Protein AF-A0A5A7NJH8-F1 (afdb_monomer_lite)

Sequence (172 aa):
MKLFYSPFHSFIHKTLVVTHETGLQDKISLVPTFPFRNRNGDDVSGQYSLAPINPLDKVPTLALADGQVIFGSQAICEYLDSQRISGPPLFPSIALNNGKTRMEAITRLALADMMFEQTVQMVMEGWYPEKEQHLKTFQWIWPKIERGLIIWRLRQKKAGITLTSDMWACCR

Foldseek 3Di:
DEWEAAPELVDDQVLVVLCVQLVNVVVYHYDHADCAAHRVRDGPHPVRAPCVQDVVRDPGKDADPVGHIDDDSVRSSQVSLVVGDDHDRPADDCPPPVNPSNVVSVVLVVLVVVLVVLVVQVVVLVSDDPVSRDVVSCVVNVVSNVVSVVVVVVVCVVVVHDDDPCVPVVSD

Structure (mmCIF, N/CA/C/O backbone):
data_AF-A0A5A7NJH8-F1
#
_entry.id   AF-A0A5A7NJH8-F1
#
loop_
_atom_site.group_PDB
_atom_site.id
_atom_site.type_symbol
_atom_site.label_atom_id
_atom_site.label_alt_id
_atom_site.label_comp_id
_atom_site.label_asym_id
_atom_site.label_entity_id
_atom_site.label_seq_id
_atom_site.pdbx_PDB_ins_code
_atom_site.Cartn_x
_atom_site.Cartn_y
_atom_site.Cartn_z
_atom_site.occupancy
_atom_site.B_iso_or_equiv
_atom_site.auth_seq_id
_atom_site.auth_comp_id
_atom_site.auth_asym_id
_atom_site.auth_atom_id
_atom_site.pdbx_PDB_model_num
ATOM 1 N N . MET A 1 1 ? -15.261 -9.225 -2.107 1.00 96.88 1 MET A N 1
ATOM 2 C CA . MET A 1 1 ? -14.494 -8.113 -2.728 1.00 96.88 1 MET A CA 1
ATOM 3 C C . MET A 1 1 ? -13.363 -8.704 -3.563 1.00 96.88 1 MET A C 1
ATOM 5 O O . MET A 1 1 ? -12.988 -9.839 -3.289 1.00 96.88 1 MET A O 1
ATOM 9 N N . LYS A 1 2 ? -12.821 -7.989 -4.558 1.00 98.12 2 LYS A N 1
ATOM 10 C CA . LYS A 1 2 ? -11.644 -8.432 -5.334 1.00 98.12 2 LYS A CA 1
ATOM 11 C C . LYS A 1 2 ? -10.471 -7.486 -5.104 1.00 98.12 2 LYS A C 1
ATOM 13 O O . LYS A 1 2 ? -10.610 -6.293 -5.357 1.00 98.12 2 LYS A O 1
ATOM 18 N N . LEU A 1 3 ? -9.336 -8.007 -4.643 1.00 98.00 3 LEU A N 1
ATOM 19 C CA . LEU A 1 3 ? -8.117 -7.229 -4.417 1.00 98.00 3 LEU A CA 1
ATOM 20 C C . LEU A 1 3 ? -7.066 -7.599 -5.464 1.00 98.00 3 LEU A C 1
ATOM 22 O O . LEU A 1 3 ? -6.508 -8.695 -5.440 1.00 98.00 3 LEU A O 1
ATOM 26 N N . PHE A 1 4 ? -6.788 -6.666 -6.367 1.00 97.31 4 PHE A N 1
ATOM 27 C CA . PHE A 1 4 ? -5.738 -6.777 -7.370 1.00 97.31 4 PHE A CA 1
ATOM 28 C C . PHE A 1 4 ? -4.397 -6.408 -6.733 1.00 97.31 4 PHE A C 1
ATOM 30 O O . PHE A 1 4 ? -4.261 -5.322 -6.161 1.00 97.31 4 PHE A O 1
ATOM 37 N N . TYR A 1 5 ? -3.415 -7.307 -6.803 1.00 95.25 5 TYR A N 1
ATOM 38 C CA . TYR A 1 5 ? -2.114 -7.149 -6.144 1.00 95.25 5 TYR A CA 1
ATOM 39 C C . TYR A 1 5 ? -0.993 -7.836 -6.928 1.00 95.25 5 TYR A C 1
ATOM 41 O O . TYR A 1 5 ? -1.240 -8.786 -7.669 1.00 95.25 5 TYR A O 1
ATOM 49 N N . SER A 1 6 ? 0.249 -7.388 -6.733 1.00 92.12 6 SER A N 1
ATOM 50 C CA . SER A 1 6 ? 1.419 -8.065 -7.298 1.00 92.12 6 SER A CA 1
ATOM 51 C C . SER A 1 6 ? 2.007 -9.073 -6.296 1.00 92.12 6 SER A C 1
ATOM 53 O O . SER A 1 6 ? 2.419 -8.679 -5.203 1.00 92.12 6 SER A O 1
ATOM 55 N N . PRO A 1 7 ? 2.066 -10.377 -6.627 1.00 90.38 7 PRO A N 1
ATOM 56 C CA . PRO A 1 7 ? 2.520 -11.422 -5.710 1.00 90.38 7 PRO A CA 1
ATOM 57 C C . PRO A 1 7 ? 4.047 -11.619 -5.769 1.00 90.38 7 PRO A C 1
ATOM 59 O O . PRO A 1 7 ? 4.526 -12.726 -6.055 1.00 90.38 7 PRO A O 1
ATOM 62 N N . PHE A 1 8 ? 4.811 -10.548 -5.536 1.00 83.81 8 PHE A N 1
ATOM 63 C CA . PHE A 1 8 ? 6.271 -10.612 -5.422 1.00 83.81 8 PHE A CA 1
ATOM 64 C C . PHE A 1 8 ? 6.684 -11.101 -4.032 1.00 83.81 8 PHE A C 1
ATOM 66 O O . PHE A 1 8 ? 6.145 -10.658 -3.030 1.00 83.81 8 PHE A O 1
ATOM 73 N N . HIS A 1 9 ? 7.675 -11.989 -3.955 1.00 76.62 9 HIS A N 1
ATOM 74 C CA . HIS A 1 9 ? 8.228 -12.452 -2.673 1.00 76.62 9 HIS A CA 1
ATOM 75 C C . HIS A 1 9 ? 9.155 -11.428 -1.991 1.00 76.62 9 HIS A C 1
ATOM 77 O O . HIS A 1 9 ? 9.502 -11.584 -0.827 1.00 76.62 9 HIS A O 1
ATOM 83 N N . SER A 1 10 ? 9.586 -10.393 -2.719 1.00 73.69 10 SER A N 1
ATOM 84 C CA . SER A 1 10 ? 10.585 -9.423 -2.258 1.00 73.69 10 SER A CA 1
ATOM 85 C C . SER A 1 10 ? 9.969 -8.260 -1.481 1.00 73.69 10 SER A C 1
ATOM 87 O O . SER A 1 10 ? 10.691 -7.519 -0.820 1.00 73.69 10 SER A O 1
ATOM 89 N N . PHE A 1 11 ? 8.648 -8.093 -1.548 1.00 78.81 11 PHE A N 1
ATOM 90 C CA . PHE A 1 11 ? 7.901 -7.150 -0.728 1.00 78.81 11 PHE A CA 1
ATOM 91 C C . PHE A 1 11 ? 6.441 -7.587 -0.617 1.00 78.81 11 PHE A C 1
ATOM 93 O O . PHE A 1 11 ? 5.902 -8.233 -1.511 1.00 78.81 11 PHE A O 1
ATOM 100 N N . ILE A 1 12 ? 5.787 -7.195 0.471 1.00 82.62 12 ILE A N 1
ATOM 101 C CA . ILE A 1 12 ? 4.374 -7.484 0.712 1.00 82.62 12 ILE A CA 1
ATOM 102 C C . ILE A 1 12 ? 3.538 -6.211 0.579 1.00 82.62 12 ILE A C 1
ATOM 104 O O . ILE A 1 12 ? 3.944 -5.128 1.002 1.00 82.62 12 ILE A O 1
ATOM 108 N N . HIS A 1 13 ? 2.335 -6.337 0.017 1.00 91.88 13 HIS A N 1
ATOM 109 C CA . HIS A 1 13 ? 1.351 -5.257 0.042 1.00 91.88 13 HIS A CA 1
ATOM 110 C C . HIS A 1 13 ? 0.754 -5.146 1.442 1.00 91.88 13 HIS A C 1
ATOM 112 O O . HIS A 1 13 ? 0.158 -6.102 1.937 1.00 91.88 13 HIS A O 1
ATOM 118 N N . LYS A 1 14 ? 0.827 -3.963 2.060 1.00 95.00 14 LYS A N 1
ATOM 119 C CA . LYS A 1 14 ? 0.200 -3.719 3.373 1.00 95.00 14 LYS A CA 1
ATOM 120 C C . LYS A 1 14 ? -1.301 -4.036 3.401 1.00 95.00 14 LYS A C 1
ATOM 122 O O . LYS A 1 14 ? -1.826 -4.384 4.449 1.00 95.00 14 LYS A O 1
ATOM 127 N N . THR A 1 15 ? -1.987 -3.965 2.258 1.00 96.81 15 THR A N 1
ATOM 128 C CA . THR A 1 15 ? -3.405 -4.330 2.133 1.00 96.81 15 THR A CA 1
ATOM 129 C C . THR A 1 15 ? -3.654 -5.813 2.407 1.00 96.81 15 THR A C 1
ATOM 131 O O . THR A 1 15 ? -4.710 -6.144 2.936 1.00 96.81 15 THR A O 1
ATOM 134 N N . LEU A 1 16 ? -2.692 -6.700 2.123 1.00 95.94 16 LEU A N 1
ATOM 135 C CA . LEU A 1 16 ? -2.779 -8.125 2.467 1.00 95.94 16 LEU A CA 1
ATOM 136 C C . LEU A 1 16 ? -2.676 -8.337 3.977 1.00 95.94 16 LEU A C 1
ATOM 138 O O . LEU A 1 16 ? -3.465 -9.085 4.544 1.00 95.94 16 LEU A O 1
ATOM 142 N N . VAL A 1 17 ? -1.754 -7.625 4.631 1.00 95.62 17 VAL A N 1
ATOM 143 C CA . VAL A 1 17 ? -1.623 -7.651 6.095 1.00 95.62 17 VAL A CA 1
ATOM 144 C C . VAL A 1 17 ? -2.913 -7.147 6.736 1.00 95.62 17 VAL A C 1
ATOM 146 O O . VAL A 1 17 ? -3.500 -7.838 7.556 1.00 95.62 17 VAL A O 1
ATOM 1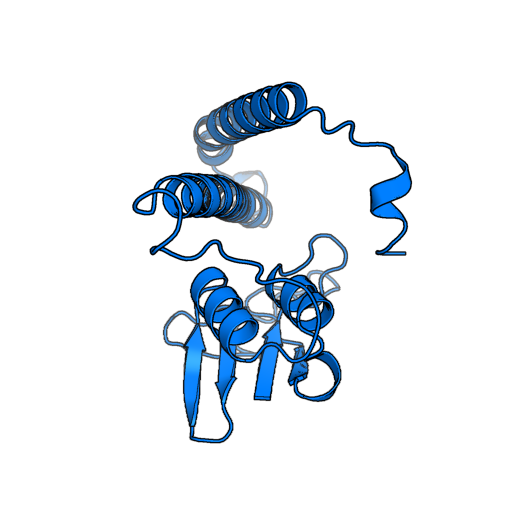49 N N . VAL A 1 18 ? -3.419 -5.990 6.299 1.00 97.19 18 VAL A N 1
ATOM 150 C CA . VAL A 1 18 ? -4.684 -5.439 6.810 1.00 97.19 18 VAL A CA 1
ATOM 151 C C . VAL A 1 18 ? -5.857 -6.387 6.566 1.00 97.19 18 VAL A C 1
ATOM 153 O O . VAL A 1 18 ? -6.691 -6.551 7.449 1.00 97.19 18 VAL A O 1
ATOM 156 N N . THR A 1 19 ? -5.918 -7.049 5.409 1.00 97.06 19 THR A N 1
ATOM 157 C CA . THR A 1 19 ? -6.948 -8.060 5.117 1.00 97.06 19 THR A CA 1
ATOM 158 C C . THR A 1 19 ? -6.954 -9.176 6.164 1.00 97.06 19 THR A C 1
ATOM 160 O O . THR A 1 19 ? -8.022 -9.554 6.639 1.00 97.06 19 THR A O 1
ATOM 163 N N . HIS A 1 20 ? -5.775 -9.671 6.543 1.00 96.25 20 HIS A N 1
ATOM 164 C CA . HIS A 1 20 ? -5.632 -10.712 7.557 1.00 96.25 20 HIS A CA 1
ATOM 165 C C . HIS A 1 20 ? -5.978 -10.198 8.963 1.00 96.25 20 HIS A C 1
ATOM 167 O O . HIS A 1 20 ? -6.825 -10.771 9.641 1.00 96.25 20 HIS A O 1
ATOM 173 N N . GLU A 1 21 ? -5.394 -9.071 9.379 1.00 96.88 21 GLU A N 1
ATOM 174 C CA . GLU A 1 21 ? -5.613 -8.491 10.715 1.00 96.88 21 GLU A CA 1
ATOM 175 C C . GLU A 1 21 ? -7.079 -8.113 10.971 1.00 96.88 21 GLU A C 1
ATOM 177 O O . GLU A 1 21 ? -7.542 -8.132 12.110 1.00 96.88 21 GLU A O 1
ATOM 182 N N . THR A 1 22 ? -7.828 -7.792 9.912 1.00 97.31 22 THR A N 1
ATOM 183 C CA . THR A 1 22 ? -9.251 -7.434 10.001 1.00 97.31 22 THR A CA 1
ATOM 184 C C . THR A 1 22 ? -10.207 -8.630 9.923 1.00 97.31 22 THR A C 1
ATOM 186 O O . THR A 1 22 ? -11.422 -8.447 10.063 1.00 97.31 22 THR A O 1
ATOM 189 N N . GLY A 1 23 ? -9.688 -9.846 9.710 1.00 97.00 23 GLY A N 1
ATOM 190 C CA . GLY A 1 23 ? -10.483 -11.068 9.552 1.00 97.00 23 GLY A CA 1
ATOM 191 C C . GLY A 1 23 ? -11.242 -11.148 8.226 1.00 97.00 23 GLY A C 1
ATOM 192 O O . GLY A 1 23 ? -12.283 -11.801 8.143 1.00 97.00 23 GLY A O 1
ATOM 193 N N . LEU A 1 24 ? -10.784 -10.430 7.196 1.00 97.25 24 LEU A N 1
ATOM 194 C CA . LEU A 1 24 ? -11.460 -10.320 5.902 1.00 97.25 24 LEU A CA 1
ATOM 195 C C . LEU A 1 24 ? -10.901 -11.266 4.833 1.00 97.25 24 LEU A C 1
ATOM 197 O O . LEU A 1 24 ? -11.406 -11.247 3.711 1.00 97.25 24 LEU A O 1
ATOM 201 N N . GLN A 1 25 ? -9.908 -12.104 5.149 1.00 95.94 25 GLN A N 1
ATOM 202 C CA . GLN A 1 25 ? -9.235 -12.976 4.177 1.00 95.94 25 GLN A CA 1
ATOM 203 C C . GLN A 1 25 ? -10.203 -13.848 3.364 1.00 95.94 25 GLN A C 1
ATOM 205 O O . GLN A 1 25 ? -10.081 -13.911 2.145 1.00 95.94 25 GLN A O 1
ATOM 210 N N . ASP A 1 26 ? -11.238 -14.405 3.997 1.00 96.19 26 ASP A N 1
ATOM 211 C CA . ASP A 1 26 ? -12.212 -15.279 3.325 1.00 96.19 26 ASP A CA 1
ATOM 212 C C . ASP A 1 26 ? -13.269 -14.499 2.522 1.00 96.19 26 ASP A C 1
ATOM 214 O O . ASP A 1 26 ? -14.033 -15.068 1.742 1.00 96.19 26 ASP A O 1
ATOM 218 N N . LYS A 1 27 ? -13.323 -13.170 2.685 1.00 96.06 27 LYS A N 1
ATOM 219 C CA . LYS A 1 27 ? -14.241 -12.267 1.967 1.00 96.06 27 LYS A CA 1
ATOM 220 C C . LYS A 1 27 ? -13.580 -11.544 0.792 1.00 96.06 27 LYS A C 1
ATOM 222 O O . LYS A 1 27 ? -14.253 -10.792 0.066 1.00 96.06 27 LYS A O 1
ATOM 227 N N . ILE A 1 28 ? -12.276 -11.739 0.597 1.00 96.88 28 ILE A N 1
ATOM 228 C CA . ILE A 1 28 ? -11.492 -11.086 -0.447 1.00 96.88 28 ILE A CA 1
ATOM 229 C C . ILE A 1 28 ? -10.905 -12.134 -1.387 1.00 96.88 28 ILE A C 1
ATOM 231 O O . ILE A 1 28 ? -10.047 -12.925 -1.019 1.00 96.88 28 ILE A O 1
ATOM 235 N N . SER A 1 29 ? -11.318 -12.086 -2.651 1.00 97.81 29 SER A N 1
ATOM 236 C CA . SER A 1 29 ? -10.646 -12.823 -3.715 1.00 97.81 29 SER A CA 1
ATOM 237 C C . SER A 1 29 ? -9.399 -12.054 -4.143 1.00 97.81 29 SER A C 1
ATOM 239 O O . SER A 1 29 ? -9.496 -10.933 -4.651 1.00 97.81 29 SER A O 1
ATOM 241 N N . LEU A 1 30 ? -8.228 -12.649 -3.933 1.00 96.94 30 LEU A N 1
ATOM 242 C CA . LEU A 1 30 ? -6.955 -12.092 -4.377 1.00 96.94 30 LEU A CA 1
ATOM 243 C C . LEU A 1 30 ? -6.769 -12.334 -5.880 1.00 96.94 30 LEU A C 1
ATOM 245 O O . LEU A 1 30 ? -6.881 -13.466 -6.346 1.00 96.94 30 LEU A O 1
ATOM 249 N N . VAL A 1 31 ? -6.480 -11.274 -6.635 1.00 96.62 31 VAL A N 1
ATOM 250 C CA . VAL A 1 31 ? -6.281 -11.324 -8.090 1.00 96.62 31 VAL A CA 1
ATOM 251 C C . VAL A 1 31 ? -4.835 -10.933 -8.418 1.00 96.62 31 VAL A C 1
ATOM 253 O O . VAL A 1 31 ? -4.497 -9.745 -8.382 1.00 96.62 31 VAL A O 1
ATOM 256 N N . PRO A 1 32 ? -3.954 -11.906 -8.722 1.00 94.38 32 PRO A N 1
ATOM 257 C CA . PRO A 1 32 ? -2.590 -11.633 -9.164 1.00 94.38 32 PRO A CA 1
ATOM 258 C C . PRO A 1 32 ? -2.567 -10.713 -10.387 1.00 94.38 32 PRO A C 1
ATOM 260 O O . PRO A 1 32 ? -3.220 -10.989 -11.388 1.00 94.38 32 PRO A O 1
ATOM 263 N N . THR A 1 33 ? -1.835 -9.607 -10.296 1.00 94.69 33 THR A N 1
ATOM 264 C CA . THR A 1 33 ? -1.774 -8.560 -11.324 1.00 94.69 33 THR A CA 1
ATOM 265 C C . THR A 1 33 ? -0.349 -8.014 -11.404 1.00 94.69 33 THR A C 1
ATOM 267 O O . THR A 1 33 ? 0.230 -7.630 -10.385 1.00 94.69 33 THR A O 1
ATOM 270 N N . PHE A 1 34 ? 0.216 -7.967 -12.611 1.00 91.50 34 PHE A N 1
ATOM 271 C CA . PHE A 1 34 ? 1.593 -7.535 -12.868 1.00 91.50 34 PHE A CA 1
ATOM 272 C C . PHE A 1 34 ? 1.603 -6.320 -13.807 1.00 91.50 34 PHE A C 1
ATOM 274 O O . PHE A 1 34 ? 1.511 -6.504 -15.017 1.00 91.50 34 PHE A O 1
ATOM 281 N N . PRO A 1 35 ? 1.720 -5.082 -13.287 1.00 83.69 35 PRO A N 1
ATOM 282 C CA . PRO A 1 35 ? 1.655 -3.891 -14.140 1.00 83.69 35 PRO A CA 1
ATOM 283 C C . PRO A 1 35 ? 2.838 -3.732 -15.107 1.00 83.69 35 PRO A C 1
ATOM 285 O O . PRO A 1 35 ? 2.681 -3.121 -16.156 1.00 83.69 35 PRO A O 1
ATOM 288 N N . PHE A 1 36 ? 4.016 -4.260 -14.748 1.00 84.31 36 PHE A N 1
ATOM 289 C CA . PHE A 1 36 ? 5.256 -4.068 -15.513 1.00 84.31 36 PHE A CA 1
ATOM 290 C C . PHE A 1 36 ? 5.960 -5.392 -15.800 1.00 84.31 36 PHE A C 1
ATOM 292 O O . PHE A 1 36 ? 6.001 -5.844 -16.935 1.00 84.31 36 PHE A O 1
ATOM 299 N N . ARG A 1 37 ? 6.501 -6.041 -14.761 1.00 87.00 37 ARG A N 1
ATOM 300 C CA . ARG A 1 37 ? 7.239 -7.303 -14.882 1.00 87.00 37 ARG A CA 1
ATOM 301 C C . ARG A 1 37 ? 6.548 -8.432 -14.131 1.00 87.00 37 ARG A C 1
ATOM 303 O O . ARG A 1 37 ? 5.929 -8.193 -13.093 1.00 87.00 37 ARG A O 1
ATOM 310 N N . ASN A 1 38 ? 6.654 -9.654 -14.644 1.00 88.06 38 ASN A N 1
ATOM 311 C CA . ASN A 1 38 ? 6.159 -10.852 -13.966 1.00 88.06 38 ASN A CA 1
ATOM 312 C C . ASN A 1 38 ? 7.177 -11.362 -12.917 1.00 88.06 38 ASN A C 1
ATOM 314 O O . ASN A 1 38 ? 8.200 -10.730 -12.649 1.00 88.06 38 ASN A O 1
ATOM 318 N N . ARG A 1 39 ? 6.913 -12.530 -12.315 1.00 83.31 39 ARG A N 1
ATOM 319 C CA . ARG A 1 39 ? 7.807 -13.158 -11.318 1.00 83.31 39 ARG A CA 1
ATOM 320 C C . ARG A 1 39 ? 9.179 -13.571 -11.860 1.00 83.31 39 ARG A C 1
ATOM 322 O O . ARG A 1 39 ? 10.123 -13.617 -11.080 1.00 83.31 39 ARG A O 1
ATOM 329 N N . ASN A 1 40 ? 9.280 -13.857 -13.154 1.00 86.31 40 ASN A N 1
ATOM 330 C CA . ASN A 1 40 ? 10.528 -14.237 -13.817 1.00 86.31 40 ASN A CA 1
ATOM 331 C C . ASN A 1 40 ? 11.343 -13.010 -14.252 1.00 86.31 40 ASN A C 1
ATOM 333 O O . ASN A 1 40 ? 12.467 -13.150 -14.720 1.00 86.31 40 ASN A O 1
ATOM 337 N N . GLY A 1 41 ? 10.785 -11.807 -14.089 1.00 83.88 41 GLY A N 1
ATOM 338 C CA . GLY A 1 41 ? 11.394 -10.567 -14.544 1.00 83.88 41 GLY A CA 1
ATOM 339 C C . GLY A 1 41 ? 11.078 -10.222 -15.997 1.00 83.88 41 GLY A C 1
ATOM 340 O O . GLY A 1 41 ? 11.585 -9.207 -16.463 1.00 83.88 41 GLY A O 1
ATOM 341 N N . ASP A 1 42 ? 10.236 -10.983 -16.700 1.00 89.19 42 ASP A N 1
ATOM 342 C CA . ASP A 1 42 ? 9.842 -10.654 -18.075 1.00 89.19 42 ASP A CA 1
ATOM 343 C C . ASP A 1 42 ? 8.953 -9.409 -18.090 1.00 89.19 42 ASP A C 1
ATOM 345 O O . ASP A 1 42 ? 8.111 -9.241 -17.201 1.00 89.19 42 ASP A O 1
ATOM 349 N N . ASP A 1 43 ? 9.112 -8.561 -19.106 1.00 88.94 43 ASP A N 1
ATOM 350 C CA . ASP A 1 43 ? 8.186 -7.458 -19.366 1.00 88.94 43 ASP A CA 1
ATOM 351 C C . ASP A 1 43 ? 6.834 -8.017 -19.836 1.00 88.94 43 ASP A C 1
ATOM 353 O O . ASP A 1 43 ? 6.741 -8.737 -20.830 1.00 88.94 43 ASP A O 1
ATOM 357 N N . VAL A 1 44 ? 5.786 -7.704 -19.080 1.00 91.19 44 VAL A N 1
ATOM 358 C CA . VAL A 1 44 ? 4.396 -8.106 -19.325 1.00 91.19 44 VAL A CA 1
ATOM 359 C C . VAL A 1 44 ? 3.465 -6.893 -19.348 1.00 91.19 44 VAL A C 1
ATOM 361 O O . VAL A 1 44 ? 2.260 -7.020 -19.110 1.00 91.19 44 VAL A O 1
ATOM 364 N N . SER A 1 45 ? 4.017 -5.707 -19.619 1.00 86.25 45 SER A N 1
ATOM 365 C CA . SER A 1 45 ? 3.274 -4.450 -19.666 1.00 86.25 45 SER A CA 1
ATOM 366 C C . SER A 1 45 ? 2.044 -4.571 -20.576 1.00 86.25 45 SER A C 1
ATOM 368 O O . SER A 1 45 ? 2.117 -5.073 -21.697 1.00 86.25 45 SER A O 1
ATOM 370 N N . GLY A 1 46 ? 0.884 -4.147 -20.069 1.00 86.38 46 GLY A N 1
ATOM 371 C CA . GLY A 1 46 ? -0.398 -4.212 -20.780 1.00 86.38 46 GLY A CA 1
ATOM 372 C C . GLY A 1 46 ? -1.156 -5.545 -20.688 1.00 86.38 46 GLY A C 1
ATOM 373 O O . GLY A 1 46 ? -2.352 -5.562 -20.963 1.00 86.38 46 GLY A O 1
ATOM 374 N N . GLN A 1 47 ? -0.537 -6.645 -20.237 1.00 91.31 47 GLN A N 1
ATOM 375 C CA . GLN A 1 47 ? -1.225 -7.946 -20.108 1.00 91.31 47 GLN A CA 1
ATOM 376 C C . GLN A 1 47 ? -2.206 -8.000 -18.925 1.00 91.31 47 GLN A C 1
ATOM 378 O O . GLN A 1 47 ? -3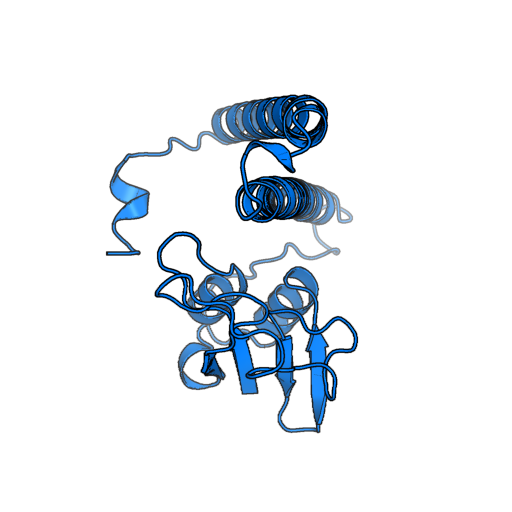.146 -8.791 -18.929 1.00 91.31 47 GLN A O 1
ATOM 383 N N . TYR A 1 48 ? -1.989 -7.156 -17.914 1.00 91.75 48 TYR A N 1
ATOM 384 C CA . TYR A 1 48 ? -2.764 -7.117 -16.670 1.00 91.75 48 TYR A CA 1
ATOM 385 C C . TYR A 1 48 ? -3.350 -5.725 -16.404 1.00 91.75 48 TYR A C 1
ATOM 387 O O . TYR A 1 48 ? -3.383 -5.284 -15.255 1.00 91.75 48 TYR A O 1
ATOM 395 N N . SER A 1 49 ? -3.762 -5.009 -17.456 1.00 92.44 49 SER A N 1
ATOM 396 C CA . SER A 1 49 ? -4.178 -3.615 -17.297 1.00 92.44 49 SER A CA 1
ATOM 397 C C . SER A 1 49 ? -5.409 -3.473 -16.397 1.00 92.44 49 SER A C 1
ATOM 399 O O . SER A 1 49 ? -6.458 -4.084 -16.609 1.00 92.44 49 SER A O 1
ATOM 401 N N . LEU A 1 50 ? -5.265 -2.614 -15.397 1.00 94.50 50 LEU A N 1
ATOM 402 C CA . LEU A 1 50 ? -6.303 -2.123 -14.507 1.00 94.50 50 LEU A CA 1
ATOM 403 C C . LEU A 1 50 ? -6.874 -0.783 -14.973 1.00 94.50 50 LEU A C 1
ATOM 405 O O . LEU A 1 50 ? -7.806 -0.303 -14.333 1.00 94.50 50 LEU A O 1
ATOM 409 N N . ALA A 1 51 ? -6.378 -0.194 -16.069 1.00 94.69 51 ALA A N 1
ATOM 410 C CA . ALA A 1 51 ? -6.838 1.098 -16.588 1.00 94.69 51 ALA A CA 1
ATOM 411 C C . ALA A 1 51 ? -8.377 1.252 -16.673 1.00 94.69 51 ALA A C 1
ATOM 413 O O . ALA A 1 51 ? -8.866 2.336 -16.349 1.00 94.69 51 ALA A O 1
ATOM 414 N N . PRO A 1 52 ? -9.172 0.207 -17.009 1.00 94.88 52 PRO A N 1
ATOM 415 C CA . PRO A 1 52 ? -10.636 0.307 -17.012 1.00 94.88 52 PRO A CA 1
ATOM 416 C C . PRO A 1 52 ? -11.284 0.585 -15.645 1.00 94.88 52 PRO A C 1
ATOM 418 O O . PRO A 1 52 ? -12.416 1.056 -15.603 1.00 94.88 52 PRO A O 1
ATOM 421 N N . ILE A 1 53 ? -10.607 0.268 -14.534 1.00 95.31 53 ILE A N 1
ATOM 422 C CA . ILE A 1 53 ? -11.138 0.416 -13.165 1.00 95.31 53 ILE A CA 1
ATOM 423 C C . ILE A 1 53 ? -10.285 1.324 -12.269 1.00 95.31 53 ILE A C 1
ATOM 425 O O . ILE A 1 53 ? -10.782 1.889 -11.299 1.00 95.31 53 ILE A O 1
ATOM 429 N N . ASN A 1 54 ? -9.003 1.479 -12.584 1.00 95.44 54 ASN A N 1
ATOM 430 C CA . ASN A 1 54 ? -8.059 2.354 -11.913 1.00 95.44 54 ASN A CA 1
ATOM 431 C C . ASN A 1 54 ? -7.260 3.106 -12.990 1.00 95.44 54 ASN A C 1
ATOM 433 O O . ASN A 1 54 ? -6.399 2.494 -13.626 1.00 95.44 54 ASN A O 1
ATOM 437 N N . PRO A 1 55 ? -7.468 4.423 -13.160 1.00 94.62 55 PRO A N 1
ATOM 438 C CA . PRO A 1 55 ? -6.837 5.196 -14.231 1.00 94.62 55 PRO A CA 1
ATOM 439 C C . PRO A 1 55 ? -5.307 5.270 -14.123 1.00 94.62 55 PRO A C 1
ATOM 441 O O . PRO A 1 55 ? -4.650 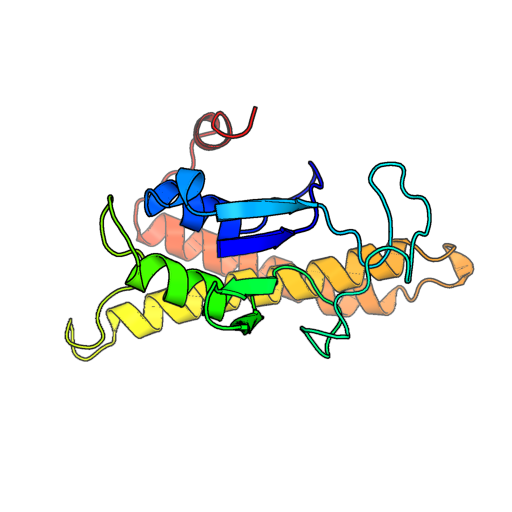5.650 -15.086 1.00 94.62 55 PRO A O 1
ATOM 444 N N . LEU A 1 56 ? -4.728 4.923 -12.969 1.00 92.88 56 LEU A N 1
ATOM 445 C CA . LEU A 1 56 ? -3.278 4.885 -12.782 1.00 92.88 56 LEU A CA 1
ATOM 446 C C . LEU A 1 56 ? -2.646 3.556 -13.213 1.00 92.88 56 LEU A C 1
ATOM 448 O O . LEU A 1 56 ? -1.424 3.474 -13.237 1.00 92.88 56 LEU A O 1
ATOM 452 N N . ASP A 1 57 ? -3.449 2.533 -13.519 1.00 9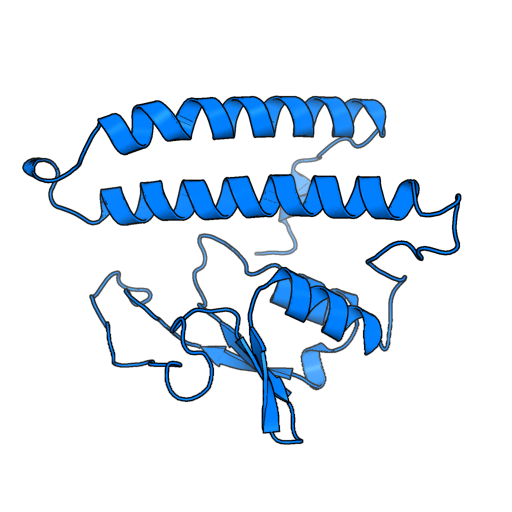3.38 57 ASP A N 1
ATOM 453 C CA . ASP A 1 57 ? -2.993 1.181 -13.864 1.00 93.38 57 ASP A CA 1
ATOM 454 C C . ASP A 1 57 ? -2.016 0.591 -12.821 1.00 93.38 57 ASP A C 1
ATOM 456 O O . ASP A 1 57 ? -0.919 0.108 -13.114 1.00 93.38 57 ASP A O 1
ATOM 460 N N . LYS A 1 58 ? -2.385 0.713 -11.536 1.00 91.94 58 LYS A N 1
ATOM 461 C CA . LYS A 1 58 ? -1.532 0.334 -10.399 1.00 91.94 58 LYS A CA 1
ATOM 462 C C . LYS A 1 58 ? -2.226 -0.630 -9.451 1.00 91.94 58 LYS A C 1
ATOM 464 O O . LYS A 1 58 ? -3.421 -0.546 -9.171 1.00 91.94 58 LYS A O 1
ATOM 469 N N . VAL A 1 59 ? -1.417 -1.500 -8.867 1.00 94.38 59 VAL A N 1
ATOM 470 C CA . VAL A 1 59 ? -1.771 -2.247 -7.660 1.00 94.38 59 VAL A CA 1
ATOM 471 C C . VAL A 1 59 ? -1.272 -1.504 -6.411 1.00 94.38 59 VAL A C 1
ATOM 473 O O . VAL A 1 59 ? -0.247 -0.825 -6.490 1.00 94.38 59 VAL A O 1
ATOM 476 N N . PRO A 1 60 ? -1.935 -1.651 -5.250 1.00 96.38 60 PRO A N 1
ATOM 477 C CA . PRO A 1 60 ? -3.178 -2.393 -5.051 1.00 96.38 60 PRO A CA 1
ATOM 478 C C . PRO A 1 60 ? -4.418 -1.625 -5.541 1.00 96.38 60 PRO A C 1
ATOM 480 O O . PRO A 1 60 ? -4.484 -0.401 -5.436 1.00 96.38 60 PRO A O 1
ATOM 483 N N . THR A 1 61 ? -5.414 -2.369 -6.027 1.00 97.94 61 THR A N 1
ATOM 484 C CA . THR A 1 61 ? -6.756 -1.868 -6.384 1.00 97.94 61 THR A CA 1
ATOM 485 C C . THR A 1 61 ? -7.804 -2.808 -5.793 1.00 97.94 61 THR A C 1
ATOM 487 O O . THR A 1 61 ? -7.682 -4.023 -5.930 1.00 97.94 61 THR A O 1
ATOM 490 N N . LEU A 1 62 ? -8.825 -2.273 -5.127 1.00 98.44 62 LEU A N 1
ATOM 491 C CA . LEU A 1 62 ? -9.924 -3.034 -4.537 1.00 98.44 62 LEU A CA 1
ATOM 492 C C . LEU A 1 62 ? -11.217 -2.746 -5.305 1.00 98.44 62 LEU A C 1
ATOM 494 O O . LEU A 1 62 ? -11.684 -1.611 -5.317 1.00 98.44 62 LEU A O 1
ATOM 498 N N . ALA A 1 63 ? -11.812 -3.772 -5.909 1.00 98.19 63 ALA A N 1
ATOM 499 C CA . ALA A 1 63 ? -13.144 -3.696 -6.501 1.00 98.19 63 ALA A CA 1
ATOM 500 C C . ALA A 1 63 ? -14.186 -4.299 -5.548 1.00 98.19 63 ALA A C 1
ATOM 502 O O . ALA A 1 63 ? -14.051 -5.439 -5.073 1.00 98.19 63 ALA A O 1
ATOM 503 N N . LEU A 1 64 ? -15.225 -3.522 -5.258 1.00 97.75 64 LEU A N 1
ATOM 504 C CA . LEU A 1 64 ? -16.345 -3.909 -4.411 1.00 97.75 64 LEU A CA 1
ATOM 505 C C . LEU A 1 64 ? -17.449 -4.590 -5.230 1.00 97.75 64 LEU A C 1
ATOM 507 O O . LEU A 1 64 ? -17.429 -4.597 -6.460 1.00 97.75 64 LEU A O 1
ATOM 511 N N . ALA A 1 65 ? -18.388 -5.238 -4.538 1.00 94.62 65 ALA A N 1
ATOM 512 C CA . ALA A 1 65 ? -19.469 -5.982 -5.188 1.00 94.62 65 ALA A CA 1
ATOM 513 C C . ALA A 1 65 ? -20.521 -5.066 -5.839 1.00 94.62 65 ALA A C 1
ATOM 515 O O . ALA A 1 65 ? -21.191 -5.484 -6.775 1.00 94.62 65 ALA A O 1
ATOM 516 N N . ASP A 1 66 ? -20.642 -3.830 -5.358 1.00 95.50 66 ASP A N 1
ATOM 517 C CA . ASP A 1 66 ? -21.553 -2.794 -5.859 1.00 95.50 66 ASP A CA 1
ATOM 518 C C . ASP A 1 66 ? -20.984 -2.004 -7.053 1.00 95.50 66 ASP A C 1
ATOM 520 O O . ASP A 1 66 ? -21.630 -1.089 -7.556 1.00 95.50 66 ASP A O 1
ATOM 524 N N . GLY A 1 67 ? -19.781 -2.355 -7.520 1.00 94.75 67 GLY A N 1
ATOM 525 C CA . GLY A 1 67 ? -19.101 -1.683 -8.625 1.00 94.75 67 GLY A CA 1
ATOM 526 C C . GLY A 1 67 ? -18.203 -0.518 -8.206 1.00 94.75 67 GLY A C 1
ATOM 527 O O . GLY A 1 67 ? -17.478 -0.001 -9.055 1.00 94.75 67 GLY A O 1
ATOM 528 N N . GLN A 1 68 ? -18.175 -0.122 -6.927 1.00 97.38 68 GLN A N 1
ATOM 529 C CA . GLN A 1 68 ? -17.209 0.870 -6.459 1.00 97.38 68 GLN A CA 1
ATOM 530 C C . GLN A 1 68 ? -15.782 0.308 -6.533 1.00 97.38 68 GLN A C 1
ATOM 532 O O . GLN A 1 68 ? -15.516 -0.850 -6.196 1.00 97.38 68 GLN A O 1
ATOM 537 N N . VAL A 1 69 ? -14.839 1.158 -6.941 1.00 98.19 69 VAL A N 1
ATOM 538 C CA . VAL A 1 69 ? -13.413 0.831 -6.983 1.00 98.19 69 VAL A CA 1
ATOM 539 C C . VAL A 1 69 ? -12.649 1.787 -6.078 1.00 98.19 69 VAL A C 1
ATOM 541 O O . VAL A 1 69 ? -12.834 3.001 -6.135 1.00 98.19 69 VAL A O 1
ATOM 544 N N . ILE A 1 70 ? -11.787 1.226 -5.235 1.00 98.31 70 ILE A N 1
ATOM 545 C CA . ILE A 1 70 ? -10.929 1.957 -4.306 1.00 98.31 70 ILE A CA 1
ATOM 546 C C . ILE A 1 70 ? -9.482 1.638 -4.675 1.00 98.31 70 ILE A C 1
ATOM 548 O O . ILE A 1 70 ? -9.062 0.482 -4.649 1.00 98.31 70 ILE A O 1
ATOM 552 N N . PHE A 1 71 ? -8.706 2.660 -5.016 1.00 95.62 71 PHE A N 1
ATOM 553 C CA . PHE A 1 71 ? -7.277 2.550 -5.306 1.00 95.62 71 PHE A CA 1
ATOM 554 C C . PHE A 1 71 ? -6.477 3.504 -4.417 1.00 95.62 71 PHE A C 1
ATOM 556 O O . PHE A 1 71 ? -7.011 4.447 -3.835 1.00 95.62 71 PHE A O 1
ATOM 563 N N . GLY A 1 72 ? -5.181 3.223 -4.283 1.00 92.44 72 GLY A N 1
ATOM 564 C CA . GLY A 1 72 ? -4.342 3.824 -3.252 1.00 92.44 72 GLY A CA 1
ATOM 565 C C . GLY A 1 72 ? -4.341 2.957 -1.997 1.00 92.44 72 GLY A C 1
ATOM 566 O O . GLY A 1 72 ? -5.368 2.695 -1.370 1.00 92.44 72 GLY A O 1
ATOM 567 N N . SER A 1 73 ? -3.156 2.486 -1.624 1.00 94.75 73 SER A N 1
ATOM 568 C CA . SER A 1 73 ? -3.000 1.459 -0.596 1.00 94.75 73 SER A CA 1
ATOM 569 C C . SER A 1 73 ? -3.501 1.908 0.783 1.00 94.75 73 SER A C 1
ATOM 571 O O . SER A 1 73 ? -4.057 1.092 1.509 1.00 94.75 73 SER A O 1
ATOM 573 N N . GLN A 1 74 ? -3.366 3.191 1.146 1.00 95.50 74 GLN A N 1
ATOM 574 C CA . GLN A 1 74 ? -3.917 3.721 2.400 1.00 95.50 74 GLN A CA 1
ATOM 575 C C . GLN A 1 74 ? -5.452 3.737 2.402 1.00 95.50 74 GLN A C 1
ATOM 577 O O . GLN A 1 74 ? -6.045 3.270 3.370 1.00 95.50 74 GLN A O 1
ATOM 582 N N . ALA A 1 75 ? -6.087 4.221 1.330 1.00 96.69 75 ALA A N 1
ATOM 583 C CA . ALA A 1 75 ? -7.546 4.276 1.230 1.00 96.69 75 ALA A CA 1
ATOM 584 C C . ALA A 1 75 ? -8.165 2.874 1.321 1.00 96.69 75 ALA A C 1
ATOM 586 O O . ALA A 1 75 ? -9.141 2.668 2.038 1.00 96.69 75 ALA A O 1
ATOM 587 N N . ILE A 1 76 ? -7.537 1.891 0.665 1.00 98.00 76 ILE A N 1
ATOM 588 C CA . ILE A 1 76 ? -7.921 0.482 0.783 1.00 98.00 76 ILE A CA 1
ATOM 589 C C . ILE A 1 76 ? -7.777 0.004 2.233 1.00 98.00 76 ILE A C 1
ATOM 591 O O . ILE A 1 76 ? -8.705 -0.599 2.759 1.00 98.00 76 ILE A O 1
ATOM 595 N N . CYS A 1 77 ? -6.650 0.274 2.900 1.00 97.69 77 CYS A N 1
ATOM 596 C CA . CYS A 1 77 ? -6.455 -0.142 4.291 1.00 97.69 77 CYS A CA 1
ATOM 597 C C . CYS A 1 77 ? -7.498 0.462 5.245 1.00 97.69 77 CYS A C 1
ATOM 599 O O . CYS A 1 77 ? -8.016 -0.255 6.096 1.00 97.69 77 CYS A O 1
ATOM 601 N N . GLU A 1 78 ? -7.818 1.752 5.111 1.00 96.62 78 GLU A N 1
ATOM 602 C CA . GLU A 1 78 ? -8.845 2.406 5.937 1.00 96.62 78 GLU A CA 1
ATOM 603 C C . GLU A 1 78 ? -10.242 1.841 5.656 1.00 96.62 78 GLU A C 1
ATOM 605 O O . GLU A 1 78 ? -11.004 1.587 6.589 1.00 96.62 78 GLU A O 1
ATOM 610 N N . TYR A 1 79 ? -10.563 1.567 4.387 1.00 97.56 79 TYR A N 1
ATOM 611 C CA . TYR A 1 79 ? -11.812 0.905 4.027 1.00 97.56 79 TYR A CA 1
ATOM 612 C C . TYR A 1 79 ? -11.906 -0.493 4.653 1.00 97.56 79 TYR A C 1
ATOM 614 O O . TYR A 1 79 ? -12.911 -0.813 5.283 1.00 97.56 79 TYR A O 1
ATOM 622 N N . LEU A 1 80 ? -10.858 -1.312 4.549 1.00 97.62 80 LEU A N 1
ATOM 623 C CA . LEU A 1 80 ? -10.845 -2.655 5.133 1.00 97.62 80 LEU A CA 1
ATOM 624 C C . LEU A 1 80 ? -10.966 -2.623 6.665 1.00 97.62 80 LEU A C 1
ATOM 626 O O . LEU A 1 80 ? -11.736 -3.403 7.218 1.00 97.62 80 LEU A O 1
ATOM 630 N N . ASP A 1 81 ? -10.297 -1.688 7.349 1.00 97.25 81 ASP A N 1
ATOM 631 C CA . ASP A 1 81 ? -10.460 -1.507 8.802 1.00 97.25 81 ASP A CA 1
ATOM 632 C C . ASP A 1 81 ? -11.885 -1.057 9.182 1.00 97.25 81 ASP A C 1
ATOM 634 O O . ASP A 1 81 ? -12.393 -1.424 10.241 1.00 97.25 81 ASP A O 1
ATOM 638 N N . SER A 1 82 ? -12.581 -0.322 8.306 1.00 95.94 82 SER A N 1
ATOM 639 C CA . SER A 1 82 ? -13.995 0.032 8.515 1.00 95.94 82 SER A CA 1
ATOM 640 C C . SER A 1 82 ? -14.945 -1.168 8.390 1.00 95.94 82 SER A C 1
ATOM 642 O O . SER A 1 82 ? -16.007 -1.173 9.006 1.00 95.94 82 SER A O 1
ATOM 644 N N . GLN A 1 83 ? -14.554 -2.190 7.618 1.00 96.69 83 GLN A N 1
ATOM 645 C CA . GLN A 1 83 ? -15.311 -3.430 7.396 1.00 96.69 83 GLN A CA 1
ATOM 646 C C . GLN A 1 83 ? -14.863 -4.579 8.319 1.00 96.69 83 GLN A C 1
ATOM 648 O O . GLN A 1 83 ? -15.254 -5.730 8.116 1.00 96.69 83 GLN A O 1
ATOM 653 N N . ARG A 1 84 ? -14.011 -4.281 9.304 1.00 96.44 84 ARG A N 1
ATOM 654 C CA . ARG A 1 84 ? -13.355 -5.250 10.183 1.00 96.44 84 ARG A CA 1
ATOM 655 C C . ARG A 1 84 ? -14.344 -6.179 10.895 1.00 96.44 84 ARG A C 1
ATOM 657 O O . ARG A 1 84 ? -15.337 -5.730 11.462 1.00 96.44 84 ARG A O 1
ATOM 664 N N . ILE A 1 85 ? -14.015 -7.471 10.921 1.00 97.25 85 ILE A N 1
ATOM 665 C CA . ILE A 1 85 ? -14.784 -8.527 11.604 1.00 97.25 85 ILE A CA 1
ATOM 666 C C . ILE A 1 85 ? -14.108 -8.932 12.916 1.00 97.25 85 ILE A C 1
ATOM 668 O O . ILE A 1 85 ? -14.785 -9.238 13.895 1.00 97.25 85 ILE A O 1
ATOM 672 N N . SER A 1 86 ? -12.776 -8.913 12.950 1.00 94.75 86 SER A N 1
ATOM 673 C CA . SER A 1 86 ? -11.968 -9.299 14.107 1.00 94.75 86 SER A CA 1
ATOM 674 C C . SER A 1 86 ? -10.781 -8.365 14.302 1.00 94.75 86 SER A C 1
ATOM 676 O O . SER A 1 86 ? -10.402 -7.643 13.388 1.00 94.75 86 SER A O 1
ATOM 678 N N . GLY A 1 87 ? -10.169 -8.413 15.484 1.00 92.56 87 GLY A N 1
ATOM 679 C CA . GLY A 1 87 ? -9.002 -7.598 15.812 1.00 92.56 87 GLY A CA 1
ATOM 680 C C . GLY A 1 87 ? -9.354 -6.181 16.290 1.00 92.56 87 GLY A C 1
ATOM 681 O O . GLY A 1 87 ? -10.495 -5.717 16.145 1.00 92.56 87 GLY A O 1
ATOM 682 N N . PRO A 1 88 ? -8.394 -5.487 16.925 1.00 92.94 88 PRO A N 1
ATOM 683 C CA . PRO A 1 88 ? -8.567 -4.096 17.323 1.00 92.94 88 PRO A CA 1
ATOM 684 C C . PRO A 1 88 ? -8.582 -3.165 16.095 1.00 92.94 88 PRO A C 1
ATOM 686 O O . PRO A 1 88 ? -8.047 -3.529 15.048 1.00 92.94 88 PRO A O 1
ATOM 689 N N . PRO A 1 89 ? -9.153 -1.949 16.205 1.00 92.44 89 PRO A N 1
ATOM 690 C CA . PRO A 1 89 ? -9.043 -0.942 15.154 1.00 92.44 89 PRO A CA 1
ATOM 691 C C . PRO A 1 89 ? -7.584 -0.653 14.812 1.00 92.44 89 PRO A C 1
ATOM 693 O O . PRO A 1 89 ? -6.775 -0.385 15.705 1.00 92.44 89 PRO A O 1
ATOM 696 N N . LEU A 1 90 ? -7.260 -0.670 13.522 1.00 93.12 90 LEU A N 1
ATOM 697 C CA . LEU A 1 90 ? -5.903 -0.391 13.055 1.00 93.12 90 LEU A CA 1
ATOM 698 C C . LEU A 1 90 ? -5.610 1.110 13.028 1.00 93.12 90 LEU A C 1
ATOM 700 O O . LEU A 1 90 ? -4.471 1.533 13.239 1.00 93.12 90 LEU A O 1
ATOM 704 N N . PHE A 1 91 ? -6.639 1.927 12.796 1.00 91.81 91 PHE A N 1
ATOM 705 C CA . PHE A 1 91 ? -6.516 3.378 12.793 1.00 91.81 91 PHE A CA 1
ATOM 706 C C . PHE A 1 91 ? -7.109 3.988 14.071 1.00 91.81 91 PHE A C 1
ATOM 708 O O . PHE A 1 91 ? -8.286 3.774 14.370 1.00 91.81 91 PHE A O 1
ATOM 715 N N . PRO A 1 92 ? -6.352 4.821 14.814 1.00 91.25 92 PRO A N 1
ATOM 716 C CA . PRO A 1 92 ? -6.907 5.532 15.958 1.00 91.25 92 PRO A CA 1
ATOM 717 C C . PRO A 1 92 ? -8.082 6.431 15.550 1.00 91.25 92 PRO A C 1
ATOM 719 O O . PRO A 1 92 ? -8.050 7.094 14.503 1.00 91.25 92 PRO A O 1
ATOM 722 N N . SER A 1 93 ? -9.106 6.479 16.403 1.00 88.88 93 SER A N 1
ATOM 723 C CA . SER A 1 93 ? -10.260 7.360 16.214 1.00 88.88 93 SER A CA 1
ATOM 724 C C . SER A 1 93 ? -9.857 8.830 16.330 1.00 88.88 93 SER A C 1
ATOM 726 O O . SER A 1 93 ? -9.026 9.198 17.162 1.00 88.88 93 SER A O 1
ATOM 728 N N . ILE A 1 94 ? -10.489 9.687 15.523 1.00 86.25 94 ILE A N 1
ATOM 729 C CA . ILE A 1 94 ? -10.311 11.142 15.603 1.00 86.25 94 ILE A CA 1
ATOM 730 C C . ILE A 1 94 ? -10.835 11.716 16.931 1.00 86.25 94 ILE A C 1
ATOM 732 O O . ILE A 1 94 ? -10.330 12.729 17.402 1.00 86.25 94 ILE A O 1
ATOM 736 N N . ALA A 1 95 ? -11.808 11.051 17.563 1.00 84.31 95 ALA A N 1
ATOM 737 C CA . ALA A 1 95 ? -12.391 11.493 18.829 1.00 84.31 95 ALA A CA 1
ATOM 738 C C . ALA A 1 95 ? -11.431 11.323 20.022 1.00 84.31 95 ALA A C 1
ATOM 740 O O . ALA A 1 95 ? -11.585 11.987 21.044 1.00 84.31 95 ALA A O 1
ATOM 741 N N . LEU A 1 96 ? -10.422 10.453 19.905 1.00 78.38 96 LEU A N 1
ATOM 742 C CA . LEU A 1 96 ? -9.439 10.226 20.962 1.00 78.38 96 LEU A CA 1
ATOM 743 C C . LEU A 1 96 ? -8.361 11.315 20.935 1.00 78.38 96 LEU A C 1
ATOM 745 O O . LEU A 1 96 ? -7.781 11.598 19.885 1.00 78.38 96 LEU A O 1
ATOM 749 N N . ASN A 1 97 ? -8.052 11.898 22.099 1.00 81.56 97 ASN A N 1
ATOM 750 C CA . ASN A 1 97 ? -6.987 12.897 22.276 1.00 81.56 97 ASN A CA 1
ATOM 751 C C . ASN A 1 97 ? -7.050 14.066 21.269 1.00 81.56 97 ASN A C 1
ATOM 753 O O . ASN A 1 97 ? -6.010 14.523 20.785 1.00 81.56 97 ASN A O 1
ATOM 757 N N . ASN A 1 98 ? -8.258 14.525 20.915 1.00 84.06 98 ASN A N 1
ATOM 758 C CA . ASN A 1 98 ? -8.497 15.542 19.879 1.00 84.06 98 ASN A CA 1
ATOM 759 C C . ASN A 1 98 ? -7.771 15.227 18.554 1.00 84.06 98 ASN A C 1
ATOM 761 O O . ASN A 1 98 ? -7.181 16.105 17.927 1.00 84.06 98 ASN A O 1
ATOM 765 N N . GLY A 1 99 ? -7.725 13.950 18.169 1.00 85.38 99 GLY A N 1
ATOM 766 C CA . GLY A 1 99 ? -7.132 13.480 16.921 1.00 85.38 99 GLY A CA 1
ATOM 767 C C . GLY A 1 99 ? -5.604 13.411 16.903 1.00 85.38 99 GLY A C 1
ATOM 768 O O . GLY A 1 99 ? -5.048 12.914 15.925 1.00 85.38 99 GLY A O 1
ATOM 769 N N . LYS A 1 100 ? -4.899 13.833 17.963 1.00 86.56 100 LYS A N 1
ATOM 770 C CA . LYS A 1 100 ? -3.421 13.845 17.994 1.00 86.56 100 LYS A CA 1
ATOM 771 C C . LYS A 1 100 ? -2.823 12.463 17.740 1.00 86.56 100 LYS A C 1
ATOM 773 O O . LYS A 1 100 ? -1.955 12.315 16.886 1.00 86.56 100 LYS A O 1
ATOM 778 N N . THR A 1 101 ? -3.345 11.437 18.409 1.00 88.50 101 THR A N 1
ATOM 779 C CA . THR A 1 101 ? -2.881 10.050 18.242 1.00 88.50 101 THR A CA 1
ATOM 780 C C . THR A 1 101 ? -3.139 9.529 16.824 1.00 88.50 101 THR A C 1
ATOM 782 O O . THR A 1 101 ? -2.304 8.818 16.265 1.00 88.50 101 THR A O 1
ATOM 785 N N . ARG A 1 102 ? -4.257 9.927 16.196 1.00 91.62 102 ARG A N 1
ATOM 786 C CA . ARG A 1 102 ? -4.530 9.603 14.789 1.00 91.62 102 ARG A CA 1
ATOM 787 C C . ARG A 1 102 ? -3.521 10.283 13.870 1.00 91.62 102 ARG A C 1
ATOM 789 O O . ARG A 1 102 ? -2.953 9.610 13.018 1.00 91.62 102 ARG A O 1
ATOM 796 N N . MET A 1 103 ? -3.265 11.578 14.063 1.00 93.19 103 MET A N 1
ATOM 797 C CA . MET A 1 103 ? -2.298 12.336 13.260 1.00 93.19 103 MET A CA 1
ATOM 798 C C . MET A 1 103 ? -0.889 11.741 13.352 1.00 93.19 103 MET A C 1
ATOM 800 O O . MET A 1 103 ? -0.210 11.589 12.336 1.00 93.19 103 MET A O 1
ATOM 804 N N . GLU A 1 104 ? -0.460 11.327 14.544 1.00 90.50 104 GLU A N 1
ATOM 805 C CA . GLU A 1 104 ? 0.813 10.627 14.733 1.00 90.50 104 GLU A CA 1
ATOM 806 C C . GLU A 1 104 ? 0.860 9.292 13.978 1.00 90.50 104 GLU A C 1
ATOM 808 O O . GLU A 1 104 ? 1.857 9.003 13.308 1.00 90.50 104 GLU A O 1
ATOM 813 N N . ALA A 1 105 ? -0.208 8.491 14.049 1.00 90.81 105 ALA A N 1
ATOM 814 C CA . ALA A 1 105 ? -0.299 7.212 13.350 1.00 90.81 105 ALA A CA 1
ATOM 815 C C . ALA A 1 105 ? -0.269 7.383 11.823 1.00 90.81 105 ALA A C 1
ATOM 817 O O . ALA A 1 105 ? 0.553 6.748 11.161 1.00 90.81 105 ALA A O 1
ATOM 818 N N . ILE A 1 106 ? -1.080 8.287 11.261 1.00 93.12 106 ILE A N 1
ATOM 819 C CA . ILE A 1 106 ? -1.098 8.513 9.807 1.00 93.12 106 ILE A CA 1
ATOM 820 C C . ILE A 1 106 ? 0.204 9.150 9.312 1.00 93.12 106 ILE A C 1
ATOM 822 O O . ILE A 1 106 ? 0.653 8.830 8.221 1.00 93.12 106 ILE A O 1
ATOM 826 N N . THR A 1 107 ? 0.875 9.980 10.120 1.00 93.31 107 THR A N 1
ATOM 827 C CA . THR A 1 107 ? 2.186 10.548 9.753 1.00 93.31 107 THR A CA 1
ATOM 828 C C . THR A 1 107 ? 3.253 9.456 9.681 1.00 93.31 107 THR A C 1
ATOM 830 O O . THR A 1 107 ? 4.134 9.492 8.825 1.00 93.31 107 THR A O 1
ATOM 833 N N . ARG A 1 108 ? 3.192 8.459 10.574 1.00 91.56 108 ARG A N 1
ATOM 834 C CA . ARG A 1 108 ? 4.078 7.285 10.509 1.00 91.56 108 ARG A CA 1
ATOM 835 C C . ARG A 1 108 ? 3.784 6.439 9.277 1.00 91.56 108 ARG A C 1
ATOM 837 O O . ARG A 1 108 ? 4.726 6.024 8.611 1.00 91.56 108 ARG A O 1
ATOM 844 N N . LEU A 1 109 ? 2.507 6.208 8.983 1.00 93.44 109 LEU A N 1
ATOM 845 C CA . LEU A 1 109 ? 2.091 5.500 7.777 1.00 93.44 109 LEU A CA 1
ATOM 846 C C . LEU A 1 109 ? 2.599 6.216 6.519 1.00 93.44 109 LEU A C 1
ATOM 848 O O . LEU A 1 109 ? 3.263 5.593 5.699 1.00 93.44 109 LEU A O 1
ATOM 852 N N . ALA A 1 110 ? 2.382 7.529 6.427 1.00 95.12 110 ALA A N 1
ATOM 853 C CA . ALA A 1 110 ? 2.830 8.349 5.309 1.00 95.12 110 ALA A CA 1
ATOM 854 C C . ALA A 1 110 ? 4.355 8.308 5.134 1.00 95.12 110 ALA A C 1
ATOM 856 O O . ALA A 1 110 ? 4.833 8.175 4.014 1.00 95.12 110 ALA A O 1
ATOM 857 N N . LEU A 1 111 ? 5.134 8.348 6.225 1.00 94.81 111 LEU A N 1
ATOM 858 C CA . LEU A 1 111 ? 6.589 8.187 6.149 1.00 94.81 111 LEU A CA 1
ATOM 859 C C . LEU A 1 111 ? 6.977 6.845 5.506 1.00 94.81 111 LEU A C 1
ATOM 861 O O . LEU A 1 111 ? 7.829 6.825 4.620 1.00 94.81 111 LEU A O 1
ATOM 865 N N . ALA A 1 112 ? 6.351 5.745 5.932 1.00 93.31 112 ALA A N 1
ATOM 866 C CA . ALA A 1 112 ? 6.628 4.418 5.387 1.00 93.31 112 ALA A CA 1
ATOM 867 C C . ALA A 1 112 ? 6.221 4.308 3.907 1.00 93.31 112 ALA A C 1
ATOM 869 O O . ALA A 1 112 ? 7.003 3.818 3.095 1.00 93.31 112 ALA A O 1
ATOM 870 N N . ASP A 1 113 ? 5.042 4.822 3.547 1.00 94.00 113 ASP A N 1
ATOM 871 C CA . ASP A 1 113 ? 4.541 4.823 2.168 1.00 94.00 113 ASP A CA 1
ATOM 872 C C . ASP A 1 113 ? 5.427 5.651 1.237 1.00 94.00 113 ASP A C 1
ATOM 874 O O . ASP A 1 113 ? 5.780 5.203 0.149 1.00 94.00 113 ASP A O 1
ATOM 878 N N . MET A 1 114 ? 5.835 6.846 1.669 1.00 94.88 114 MET A N 1
ATOM 879 C CA . MET A 1 114 ? 6.701 7.714 0.873 1.00 94.88 114 MET A CA 1
ATOM 880 C C . MET A 1 114 ? 8.092 7.108 0.695 1.00 94.88 114 MET A C 1
ATOM 882 O O . MET A 1 114 ? 8.663 7.204 -0.387 1.00 94.88 114 MET A O 1
ATOM 886 N N . MET A 1 115 ? 8.646 6.467 1.729 1.00 95.00 115 MET A N 1
ATOM 887 C CA . MET A 1 115 ? 9.902 5.727 1.590 1.00 95.00 115 MET A CA 1
ATOM 888 C C . MET A 1 115 ? 9.756 4.580 0.589 1.00 95.00 115 MET A C 1
ATOM 890 O O . MET A 1 115 ? 10.604 4.442 -0.288 1.00 95.00 115 MET A O 1
ATOM 894 N N . PHE A 1 116 ? 8.673 3.803 0.681 1.00 92.69 116 PHE A N 1
ATOM 895 C CA . PHE A 1 116 ? 8.402 2.704 -0.242 1.00 92.69 116 PHE A CA 1
ATOM 896 C C . PHE A 1 116 ? 8.296 3.195 -1.692 1.00 92.69 116 PHE A C 1
ATOM 898 O O . PHE A 1 116 ? 9.014 2.695 -2.556 1.00 92.69 116 PHE A O 1
ATOM 905 N N . GLU A 1 117 ? 7.493 4.228 -1.956 1.00 91.81 117 GLU A N 1
ATOM 906 C CA . GLU A 1 117 ? 7.325 4.800 -3.298 1.00 91.81 117 GLU A CA 1
ATOM 907 C C . GLU A 1 117 ? 8.660 5.276 -3.892 1.00 91.81 117 GLU A C 1
ATOM 909 O O . GLU A 1 117 ? 8.972 5.030 -5.055 1.00 91.81 117 GLU A O 1
ATOM 914 N N . GLN A 1 118 ? 9.503 5.912 -3.078 1.00 95.00 118 GLN A N 1
ATOM 915 C CA . GLN A 1 118 ? 10.832 6.339 -3.508 1.00 95.00 118 GLN A CA 1
ATOM 916 C C . GLN A 1 118 ? 11.761 5.146 -3.799 1.00 95.00 118 GLN A C 1
ATOM 918 O O . GLN A 1 118 ? 12.509 5.178 -4.775 1.00 95.00 118 GLN A O 1
ATOM 923 N N . THR A 1 119 ? 11.693 4.064 -3.016 1.00 93.00 119 THR A N 1
ATOM 924 C CA . THR A 1 119 ? 12.462 2.846 -3.325 1.00 93.00 119 THR A CA 1
ATOM 925 C C . THR A 1 119 ? 11.967 2.138 -4.584 1.00 93.00 119 THR A C 1
ATOM 927 O O . THR A 1 119 ? 12.788 1.609 -5.328 1.00 93.00 119 THR A O 1
ATOM 930 N N . VAL A 1 120 ? 10.663 2.182 -4.884 1.00 90.00 120 VAL A N 1
ATOM 931 C CA . VAL A 1 120 ? 10.119 1.668 -6.152 1.00 90.00 120 VAL A CA 1
ATOM 932 C C . VAL A 1 120 ? 10.741 2.410 -7.334 1.00 90.00 120 VAL A C 1
ATOM 934 O O . VAL A 1 120 ? 11.165 1.761 -8.285 1.00 90.00 120 VAL A O 1
ATOM 937 N N . GLN A 1 121 ? 10.890 3.738 -7.257 1.00 92.56 121 GLN A N 1
ATOM 938 C CA . GLN A 1 121 ? 11.559 4.515 -8.312 1.00 92.56 121 GLN A CA 1
ATOM 939 C C . GLN A 1 121 ? 13.012 4.074 -8.525 1.00 92.56 121 GLN A C 1
ATOM 941 O O . GLN A 1 121 ? 13.430 3.890 -9.663 1.00 92.56 121 GLN A O 1
ATOM 946 N N . MET A 1 122 ? 13.768 3.834 -7.448 1.00 94.12 1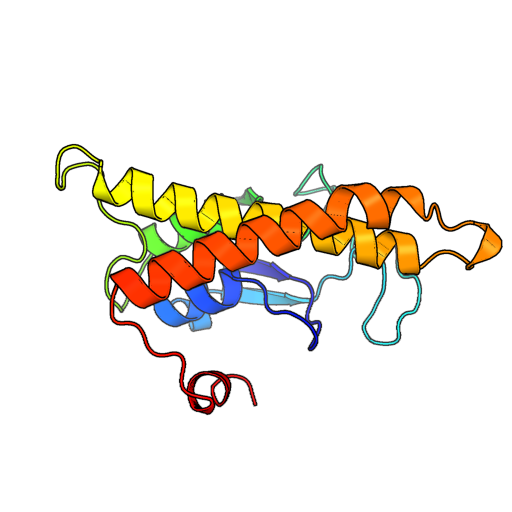22 MET A N 1
ATOM 947 C CA . MET A 1 122 ? 15.138 3.312 -7.555 1.00 94.12 122 MET A CA 1
ATOM 948 C C . MET A 1 122 ? 15.188 1.912 -8.184 1.00 94.12 122 MET A C 1
ATOM 950 O O . MET A 1 122 ? 16.068 1.634 -8.994 1.00 94.12 122 MET A O 1
ATOM 954 N N . VAL A 1 123 ? 14.255 1.025 -7.820 1.00 90.50 123 VAL A N 1
ATOM 955 C CA . VAL A 1 123 ? 14.163 -0.325 -8.404 1.00 90.50 123 VAL A CA 1
ATOM 956 C C . VAL A 1 123 ? 13.842 -0.247 -9.893 1.00 90.50 123 VAL A C 1
ATOM 958 O O . VAL A 1 123 ? 14.468 -0.948 -10.682 1.00 90.50 123 VAL A O 1
ATOM 961 N N . MET A 1 124 ? 12.899 0.617 -10.275 1.00 89.50 124 MET A N 1
ATOM 962 C CA . MET A 1 124 ? 12.530 0.827 -11.673 1.00 89.50 124 MET A CA 1
ATOM 963 C C . MET A 1 124 ? 13.684 1.417 -12.489 1.00 89.50 124 MET A C 1
ATOM 965 O O . MET A 1 124 ? 13.892 0.986 -13.618 1.00 89.50 124 MET A O 1
ATOM 969 N N . GLU A 1 125 ? 14.474 2.336 -11.924 1.00 94.25 125 GLU A N 1
ATOM 970 C CA . GLU A 1 125 ? 15.704 2.828 -12.563 1.00 94.25 125 GLU A CA 1
ATOM 971 C C . GLU A 1 125 ? 16.690 1.676 -12.819 1.00 94.25 125 GLU A C 1
ATOM 973 O O . GLU A 1 125 ? 17.257 1.561 -13.900 1.00 94.25 125 GLU A O 1
ATOM 978 N N . GLY A 1 126 ? 16.831 0.761 -11.856 1.00 90.62 126 GLY A N 1
ATOM 979 C CA . GLY A 1 126 ? 17.681 -0.424 -11.984 1.00 90.62 126 GLY A CA 1
ATOM 980 C C . GLY A 1 126 ? 17.240 -1.429 -13.057 1.00 90.62 126 GLY A C 1
ATOM 981 O O . GLY A 1 126 ? 17.995 -2.348 -13.362 1.00 90.62 126 GLY A O 1
ATOM 982 N N . TRP A 1 127 ? 16.040 -1.288 -13.636 1.00 88.56 127 TRP A N 1
ATOM 983 C CA . TRP A 1 127 ? 15.585 -2.136 -14.744 1.00 88.56 127 TRP A CA 1
ATOM 984 C C . TRP A 1 127 ? 16.162 -1.729 -16.101 1.00 88.56 127 TRP A C 1
ATOM 986 O O . TRP A 1 127 ? 16.108 -2.536 -17.033 1.00 88.56 127 TRP A O 1
ATOM 996 N N . TYR A 1 128 ? 16.687 -0.509 -16.231 1.00 90.62 128 TYR A N 1
ATOM 997 C CA . TYR A 1 128 ? 17.356 -0.061 -17.450 1.00 90.62 128 TYR A CA 1
ATOM 998 C C . TYR A 1 128 ? 18.780 -0.628 -17.536 1.00 90.62 128 TYR A C 1
ATOM 1000 O O . TYR A 1 128 ? 19.400 -0.901 -16.503 1.00 90.62 128 TYR A O 1
ATOM 1008 N N . PRO A 1 129 ? 19.344 -0.784 -18.749 1.00 93.44 129 PRO A N 1
ATOM 1009 C CA . PRO A 1 129 ? 20.769 -1.057 -18.915 1.00 93.44 129 PRO A CA 1
ATOM 1010 C C . PRO A 1 129 ? 21.619 -0.021 -18.170 1.00 93.44 129 PRO A C 1
ATOM 1012 O O . PRO A 1 129 ? 21.295 1.159 -18.192 1.00 93.44 129 PRO A O 1
ATOM 1015 N N . GLU A 1 130 ? 22.737 -0.431 -17.565 1.00 93.31 130 GLU A N 1
ATOM 1016 C CA . GLU A 1 130 ? 23.562 0.431 -16.693 1.00 93.31 130 GLU A CA 1
ATOM 1017 C C . GLU A 1 130 ? 23.936 1.783 -17.330 1.00 93.31 130 GLU A C 1
ATOM 1019 O O . GLU A 1 130 ? 23.864 2.824 -16.686 1.00 93.31 130 GLU A O 1
ATOM 1024 N N . LYS A 1 131 ? 24.244 1.785 -18.632 1.00 96.25 131 LYS A N 1
ATOM 1025 C CA . LYS A 1 131 ? 24.567 2.992 -19.415 1.00 96.25 131 LYS A CA 1
ATOM 1026 C C . LYS A 1 131 ? 23.416 4.007 -19.543 1.00 96.25 131 LYS A C 1
ATOM 1028 O O . LYS A 1 131 ? 23.666 5.159 -19.877 1.00 96.25 131 LYS A O 1
ATOM 1033 N N . GLU A 1 132 ? 22.176 3.568 -19.346 1.00 96.19 132 GLU A N 1
ATOM 1034 C CA . GLU A 1 132 ? 20.949 4.373 -19.421 1.00 96.19 132 GLU A CA 1
ATOM 1035 C C . GLU A 1 132 ? 20.442 4.776 -18.030 1.00 96.19 132 GLU A C 1
ATOM 1037 O O . GLU A 1 132 ? 19.533 5.599 -17.924 1.00 96.19 132 GLU A O 1
ATOM 1042 N N . GLN A 1 133 ? 21.042 4.236 -16.964 1.00 96.12 133 GLN A N 1
ATOM 1043 C CA . GLN A 1 133 ? 20.667 4.566 -15.597 1.00 96.12 133 GLN A CA 1
ATOM 1044 C C . GLN A 1 133 ? 21.185 5.949 -15.198 1.00 96.12 133 GLN A C 1
ATOM 1046 O O . GLN A 1 133 ? 22.359 6.299 -15.345 1.00 96.12 133 GLN A O 1
ATOM 1051 N N . HIS A 1 134 ? 20.314 6.730 -14.582 1.00 96.00 134 HIS A N 1
ATOM 1052 C CA . HIS A 1 134 ? 20.632 8.022 -14.014 1.00 96.00 134 HIS A CA 1
ATOM 1053 C C . HIS A 1 134 ? 21.087 7.836 -12.573 1.00 96.00 134 HIS A C 1
ATOM 1055 O O . HIS A 1 134 ? 20.282 7.821 -11.641 1.00 96.00 134 HIS A O 1
ATOM 1061 N N . LEU A 1 135 ? 22.404 7.797 -12.356 1.00 94.75 135 LEU A N 1
ATOM 1062 C CA . LEU A 1 135 ? 22.977 7.688 -11.007 1.00 94.75 135 LEU A CA 1
ATOM 1063 C C . LEU A 1 135 ? 22.444 8.766 -10.047 1.00 94.75 135 LEU A C 1
ATOM 1065 O O . LEU A 1 135 ? 22.282 8.524 -8.849 1.00 94.75 135 LEU A O 1
ATOM 1069 N N . LYS A 1 136 ? 22.108 9.948 -10.583 1.00 96.19 136 LYS A N 1
ATOM 1070 C CA . LYS A 1 136 ? 21.481 11.028 -9.818 1.00 96.19 136 LYS A CA 1
ATOM 1071 C C . LYS A 1 136 ? 20.226 10.544 -9.094 1.00 96.19 136 LYS A C 1
ATOM 1073 O O . LYS A 1 136 ? 20.085 10.901 -7.929 1.00 96.19 136 LYS A O 1
ATOM 1078 N N . THR A 1 137 ? 19.384 9.706 -9.714 1.00 95.56 137 THR A N 1
ATOM 1079 C CA . THR A 1 137 ? 18.174 9.119 -9.106 1.00 95.56 137 THR A CA 1
ATOM 1080 C C . THR A 1 137 ? 18.466 8.513 -7.739 1.00 95.56 137 THR A C 1
ATOM 1082 O O . THR A 1 137 ? 17.854 8.879 -6.735 1.00 95.56 137 THR A O 1
ATOM 1085 N N . PHE A 1 138 ? 19.492 7.672 -7.670 1.00 95.25 138 PHE A N 1
ATOM 1086 C CA . PHE A 1 138 ? 19.938 7.051 -6.430 1.00 95.25 138 PHE A CA 1
ATOM 1087 C C . PHE A 1 138 ? 20.514 8.081 -5.449 1.00 95.25 138 PHE A C 1
ATOM 1089 O O . PHE A 1 138 ? 20.177 8.057 -4.268 1.00 95.25 138 PHE A O 1
ATOM 1096 N N . GLN A 1 139 ? 21.322 9.029 -5.931 1.00 96.38 139 GLN A N 1
ATOM 1097 C CA . GLN A 1 139 ? 21.975 10.041 -5.092 1.00 96.38 139 GLN A CA 1
ATOM 1098 C C . GLN A 1 139 ? 20.990 10.966 -4.362 1.00 96.38 139 GLN A C 1
ATOM 1100 O O . GLN A 1 139 ? 21.248 11.334 -3.217 1.00 96.38 139 GLN A O 1
ATOM 1105 N N . TRP A 1 140 ? 19.869 11.358 -4.983 1.00 95.31 140 TRP A N 1
ATOM 1106 C CA . TRP A 1 140 ? 18.891 12.241 -4.325 1.00 95.31 140 TRP A CA 1
ATOM 1107 C C . TRP A 1 140 ? 17.841 11.479 -3.507 1.00 95.31 140 TRP A C 1
ATOM 1109 O O . TRP A 1 140 ? 17.309 12.037 -2.539 1.00 95.31 140 TRP A O 1
ATOM 1119 N N . ILE A 1 141 ? 17.547 10.219 -3.854 1.00 97.31 141 ILE A N 1
ATOM 1120 C CA . ILE A 1 141 ? 16.590 9.388 -3.113 1.00 97.31 141 ILE A CA 1
ATOM 1121 C C . ILE A 1 141 ? 17.232 8.764 -1.872 1.00 97.31 141 ILE A C 1
ATOM 1123 O O . ILE A 1 141 ? 16.660 8.858 -0.784 1.00 97.31 141 ILE A O 1
ATOM 1127 N N . TRP A 1 142 ? 18.419 8.165 -1.999 1.00 96.56 142 TRP A N 1
ATOM 1128 C CA . TRP A 1 142 ? 19.029 7.361 -0.937 1.00 96.56 142 TRP A CA 1
ATOM 1129 C C . TRP A 1 142 ? 19.149 8.092 0.412 1.00 96.56 142 TRP A C 1
ATOM 1131 O O . TRP A 1 142 ? 18.654 7.565 1.415 1.00 96.56 142 TRP A O 1
ATOM 1141 N N . PRO A 1 143 ? 19.634 9.351 0.475 1.00 97.00 143 PRO A N 1
ATOM 1142 C CA . PRO A 1 143 ? 19.723 10.073 1.743 1.00 97.00 143 PRO A CA 1
ATOM 1143 C C . PRO A 1 143 ? 18.359 10.308 2.412 1.00 97.00 143 PRO A C 1
ATOM 1145 O O . PRO A 1 143 ? 18.281 10.501 3.625 1.00 97.00 143 PRO A O 1
ATOM 1148 N N . LYS A 1 144 ? 17.258 10.332 1.647 1.00 96.25 144 LYS A N 1
ATOM 1149 C CA . LYS A 1 144 ? 15.899 10.464 2.201 1.00 96.25 144 LYS A CA 1
ATOM 1150 C C . LYS A 1 144 ? 15.461 9.180 2.890 1.00 96.25 144 LYS A C 1
ATOM 1152 O O . LYS A 1 144 ? 14.876 9.255 3.969 1.00 96.25 144 LYS A O 1
ATOM 1157 N N . ILE A 1 145 ? 15.770 8.030 2.289 1.00 96.25 145 ILE A N 1
ATOM 1158 C CA . ILE A 1 145 ? 15.488 6.712 2.866 1.00 96.25 145 ILE A CA 1
ATOM 1159 C C . ILE A 1 145 ? 16.267 6.544 4.171 1.00 96.25 145 ILE A C 1
ATOM 1161 O O . ILE A 1 145 ? 15.673 6.199 5.191 1.00 96.25 145 ILE A O 1
ATOM 1165 N N . GLU A 1 146 ? 17.557 6.891 4.180 1.00 96.19 146 GLU A N 1
ATOM 1166 C CA . GLU A 1 146 ? 18.388 6.857 5.390 1.00 96.19 146 GLU A CA 1
ATOM 1167 C C . GLU A 1 146 ? 17.810 7.732 6.509 1.00 96.19 146 GLU A C 1
ATOM 1169 O O . GLU A 1 146 ? 17.605 7.258 7.630 1.00 96.19 146 GLU A O 1
ATOM 1174 N N . ARG A 1 147 ? 17.464 8.993 6.207 1.00 96.06 147 ARG A N 1
ATOM 1175 C CA . ARG A 1 147 ? 16.831 9.892 7.188 1.00 96.06 147 ARG A CA 1
ATOM 1176 C C . ARG A 1 147 ? 15.499 9.342 7.702 1.00 96.06 147 ARG A C 1
ATOM 1178 O O . ARG A 1 147 ? 15.235 9.419 8.902 1.00 96.06 147 ARG A O 1
ATOM 1185 N N . GLY A 1 148 ? 14.680 8.765 6.824 1.00 94.88 148 GLY A N 1
ATOM 1186 C CA . GLY A 1 148 ? 13.420 8.128 7.199 1.00 94.88 148 GLY A CA 1
ATOM 1187 C C . GLY A 1 148 ? 13.619 6.958 8.168 1.00 94.88 148 GLY A C 1
ATOM 1188 O O . GLY A 1 148 ? 12.976 6.911 9.220 1.00 94.88 148 GLY A O 1
ATOM 1189 N N . LEU A 1 149 ? 14.574 6.067 7.879 1.00 93.50 149 LEU A N 1
ATOM 1190 C CA . LEU A 1 149 ? 14.925 4.927 8.736 1.00 93.50 149 LEU A CA 1
ATOM 1191 C C . LEU A 1 149 ? 15.486 5.360 10.098 1.00 93.50 149 LEU A C 1
ATOM 1193 O O . LEU A 1 149 ? 15.155 4.750 11.118 1.00 93.50 149 LEU A O 1
ATOM 1197 N N . ILE A 1 150 ? 16.294 6.425 10.144 1.00 93.38 150 ILE A N 1
ATOM 1198 C CA . ILE A 1 150 ? 16.803 6.993 11.403 1.00 93.38 150 ILE A CA 1
ATOM 1199 C C . ILE A 1 150 ? 15.637 7.442 12.290 1.00 93.38 150 ILE A C 1
ATOM 1201 O O . ILE A 1 150 ? 15.554 7.038 13.453 1.00 93.38 150 ILE A O 1
ATOM 1205 N N . ILE A 1 151 ? 14.701 8.224 11.742 1.00 89.12 151 ILE A N 1
ATOM 1206 C CA . ILE A 1 151 ? 13.516 8.684 12.479 1.00 89.12 151 ILE A CA 1
ATOM 1207 C C . ILE A 1 151 ? 12.660 7.502 12.941 1.00 89.12 151 ILE A C 1
ATOM 1209 O O . ILE A 1 151 ? 12.191 7.492 14.082 1.00 89.12 151 ILE A O 1
ATOM 1213 N N . TRP A 1 152 ? 12.492 6.485 12.094 1.00 85.62 152 TRP A N 1
ATOM 1214 C CA . TRP A 1 152 ? 11.757 5.273 12.445 1.00 85.62 152 TRP A CA 1
ATOM 1215 C C . TRP A 1 152 ? 12.376 4.557 13.652 1.00 85.62 152 TRP A C 1
ATOM 1217 O O . TRP A 1 152 ? 11.684 4.272 14.632 1.00 85.62 152 TRP A O 1
ATOM 1227 N N . ARG A 1 153 ? 13.698 4.345 13.633 1.00 84.81 153 ARG A N 1
ATOM 1228 C CA . ARG A 1 153 ? 14.441 3.689 14.719 1.00 84.81 153 ARG A CA 1
ATOM 1229 C C . ARG A 1 153 ? 14.371 4.476 16.027 1.00 84.81 153 ARG A C 1
ATOM 1231 O O . ARG A 1 153 ? 14.156 3.883 17.083 1.00 84.81 153 ARG A O 1
ATOM 1238 N N . LEU A 1 154 ? 14.530 5.799 15.977 1.00 85.12 154 LEU A N 1
ATOM 1239 C CA . LEU A 1 154 ? 14.428 6.651 17.168 1.00 85.12 154 LEU A CA 1
ATOM 1240 C C . LEU A 1 154 ? 13.035 6.564 17.806 1.00 85.12 154 LEU A C 1
ATOM 1242 O O . LEU A 1 154 ? 12.915 6.481 19.028 1.00 85.12 154 LEU A O 1
ATOM 1246 N N . ARG A 1 155 ? 11.981 6.516 16.983 1.00 80.31 155 ARG A N 1
ATOM 1247 C CA . ARG A 1 155 ? 10.601 6.356 17.458 1.00 80.31 155 ARG A CA 1
ATOM 1248 C C . ARG A 1 155 ? 10.343 4.977 18.061 1.00 80.31 155 ARG A C 1
ATOM 1250 O O . ARG A 1 155 ? 9.692 4.909 19.098 1.00 80.31 155 ARG A O 1
ATOM 1257 N N . GLN A 1 156 ? 10.870 3.902 17.468 1.00 77.56 156 GLN A N 1
ATOM 1258 C CA . GLN A 1 156 ? 10.758 2.555 18.046 1.00 77.56 156 GLN A CA 1
ATOM 1259 C C . GLN A 1 156 ? 11.414 2.468 19.425 1.00 77.56 156 GLN A C 1
ATOM 1261 O O . GLN A 1 156 ? 10.782 1.990 20.364 1.00 77.56 156 GLN A O 1
ATOM 1266 N N . LYS A 1 157 ? 12.631 3.014 19.570 1.00 76.94 157 LYS A N 1
ATOM 1267 C CA . LYS A 1 157 ? 13.319 3.094 20.867 1.00 76.94 157 LYS A CA 1
ATOM 1268 C C . LYS A 1 157 ? 12.496 3.859 21.902 1.00 76.94 157 LYS A C 1
ATOM 1270 O O . LYS A 1 157 ? 12.333 3.381 23.017 1.00 76.94 157 LYS A O 1
ATOM 1275 N N . LYS A 1 158 ? 11.935 5.016 21.528 1.00 76.06 158 LYS A N 1
ATOM 1276 C CA . LYS A 1 158 ? 11.062 5.808 22.413 1.00 76.06 158 LYS A CA 1
ATOM 1277 C C . LYS A 1 158 ? 9.798 5.043 22.830 1.00 76.06 158 LYS A C 1
ATOM 1279 O O . LYS A 1 158 ? 9.325 5.230 23.942 1.00 76.06 158 LYS A O 1
ATOM 1284 N N . ALA A 1 159 ? 9.264 4.198 21.951 1.00 73.81 159 ALA A N 1
ATOM 1285 C CA . ALA A 1 159 ? 8.095 3.366 22.221 1.00 73.81 159 ALA A CA 1
ATOM 1286 C C . ALA A 1 159 ? 8.418 2.070 22.992 1.00 73.81 159 ALA A C 1
ATOM 1288 O O . ALA A 1 159 ? 7.512 1.275 23.219 1.00 73.81 159 ALA A O 1
ATOM 1289 N N . GLY A 1 160 ? 9.684 1.824 23.356 1.00 75.38 160 GLY A N 1
ATOM 1290 C CA . GLY A 1 160 ? 10.097 0.583 24.018 1.00 75.38 160 GLY A CA 1
ATOM 1291 C C . GLY A 1 160 ? 9.982 -0.663 23.133 1.00 75.38 160 GLY A C 1
ATOM 1292 O O . GLY A 1 160 ? 9.980 -1.776 23.646 1.00 75.38 160 GLY A O 1
ATOM 1293 N N . ILE A 1 161 ? 9.875 -0.498 21.809 1.00 70.81 161 ILE A N 1
ATOM 1294 C CA . ILE A 1 161 ? 9.745 -1.614 20.867 1.00 70.81 161 ILE A CA 1
ATOM 1295 C C . ILE A 1 161 ? 11.143 -2.133 20.530 1.00 70.81 161 ILE A C 1
ATOM 1297 O O . ILE A 1 161 ? 11.933 -1.440 19.882 1.00 70.81 161 ILE A O 1
ATOM 1301 N N . THR A 1 162 ? 11.438 -3.369 20.930 1.00 56.59 162 THR A N 1
ATOM 1302 C CA . THR A 1 162 ? 12.629 -4.108 20.497 1.00 56.59 162 THR A CA 1
ATOM 1303 C C . THR A 1 162 ? 12.241 -5.017 19.335 1.00 56.59 162 THR A C 1
ATOM 1305 O O . THR A 1 162 ? 11.480 -5.960 19.518 1.00 56.59 162 THR A O 1
ATOM 1308 N N . LEU A 1 163 ? 12.744 -4.735 18.129 1.00 52.34 163 LEU A N 1
ATOM 1309 C CA . LEU A 1 163 ? 12.617 -5.667 17.007 1.00 52.34 163 LEU A CA 1
ATOM 1310 C C . LEU A 1 163 ? 13.512 -6.879 17.291 1.00 52.34 163 LEU A C 1
ATOM 1312 O O . LEU A 1 163 ? 14.734 -6.775 17.180 1.00 52.34 163 LEU A O 1
ATOM 1316 N N . THR A 1 164 ? 12.924 -8.005 17.682 1.00 46.03 164 THR A N 1
ATOM 1317 C CA . THR A 1 164 ? 13.628 -9.291 17.703 1.00 46.03 164 THR A CA 1
ATOM 1318 C C . THR A 1 164 ? 13.649 -9.871 16.289 1.00 46.03 164 THR A C 1
ATOM 1320 O O . THR A 1 164 ? 12.765 -9.599 15.472 1.00 46.03 164 THR A O 1
ATOM 1323 N N . SER A 1 165 ? 14.671 -10.671 15.976 1.00 47.09 165 SER A N 1
ATOM 1324 C CA . SER A 1 165 ? 14.804 -11.386 14.696 1.00 47.09 165 SER A CA 1
ATOM 1325 C C . SER A 1 165 ? 13.586 -12.249 14.345 1.00 47.09 165 SER A C 1
ATOM 1327 O O . SER A 1 165 ? 13.363 -12.555 13.175 1.00 47.09 165 SER A O 1
ATOM 1329 N N . ASP A 1 166 ? 12.778 -12.600 15.344 1.00 40.72 166 ASP A N 1
ATOM 1330 C CA . ASP A 1 166 ? 11.728 -13.612 15.242 1.00 40.72 166 ASP A CA 1
ATOM 1331 C C . ASP A 1 166 ? 10.405 -13.060 14.686 1.00 40.72 166 ASP A C 1
ATOM 1333 O O . ASP A 1 166 ? 9.562 -13.827 14.226 1.00 40.72 166 ASP A O 1
ATOM 1337 N N . MET A 1 167 ? 10.232 -11.732 14.619 1.00 37.47 167 MET A N 1
ATOM 1338 C CA . MET A 1 167 ? 9.026 -11.107 14.044 1.00 37.47 167 MET A CA 1
ATOM 1339 C C . MET A 1 167 ? 8.847 -11.369 12.536 1.00 37.47 167 MET A C 1
ATOM 1341 O O . MET A 1 167 ? 7.748 -11.205 12.014 1.00 37.47 167 MET A O 1
ATOM 1345 N N . TRP A 1 168 ? 9.899 -11.800 11.832 1.00 33.88 168 TRP A N 1
ATOM 1346 C CA . TRP A 1 168 ? 9.854 -12.130 10.401 1.00 33.88 168 TRP A CA 1
ATOM 1347 C C . TRP A 1 168 ? 9.458 -13.587 10.114 1.00 33.88 168 TRP A C 1
ATOM 1349 O O . TRP A 1 168 ? 9.342 -13.972 8.951 1.00 33.88 168 TRP A O 1
ATOM 1359 N N . ALA A 1 169 ? 9.231 -14.412 11.143 1.00 35.41 169 ALA A N 1
ATOM 1360 C CA . ALA A 1 169 ? 8.862 -15.818 10.968 1.00 35.41 169 ALA A CA 1
ATOM 1361 C C . ALA A 1 169 ? 7.440 -16.021 10.404 1.00 35.41 169 ALA A C 1
ATOM 1363 O O . ALA A 1 169 ? 7.159 -17.082 9.862 1.00 35.41 169 ALA A O 1
ATOM 1364 N N . CYS A 1 170 ? 6.569 -15.006 10.464 1.00 31.78 170 CYS A N 1
ATOM 1365 C CA . CYS A 1 170 ? 5.179 -15.087 9.990 1.00 31.78 170 CYS A CA 1
ATOM 1366 C C . CYS A 1 170 ? 5.036 -15.046 8.449 1.00 31.78 170 CYS A C 1
ATOM 1368 O O . CYS A 1 170 ? 3.939 -15.175 7.920 1.00 31.78 170 CYS A O 1
ATOM 1370 N N . CYS A 1 171 ? 6.131 -14.829 7.711 1.00 30.50 171 CYS A N 1
ATOM 1371 C CA . CYS A 1 171 ? 6.130 -14.731 6.244 1.00 30.50 171 CYS A CA 1
ATOM 1372 C C . CYS A 1 171 ? 6.980 -15.813 5.550 1.00 30.50 171 CYS A C 1
ATOM 1374 O O . CYS A 1 171 ? 7.358 -15.622 4.394 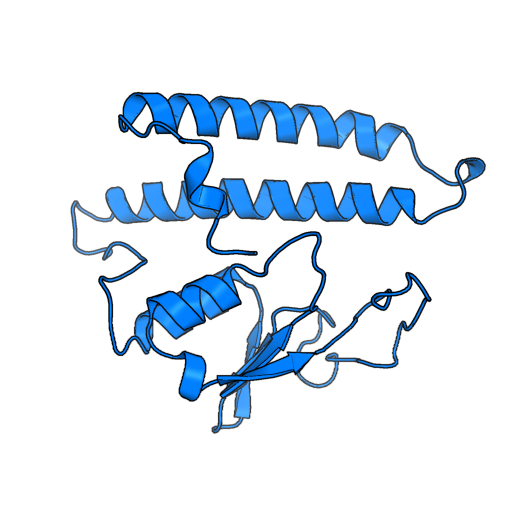1.00 30.50 171 CYS A O 1
ATOM 1376 N N . ARG A 1 172 ? 7.304 -16.915 6.240 1.00 28.31 172 ARG A N 1
ATOM 1377 C CA . ARG A 1 172 ? 7.902 -18.109 5.621 1.00 28.31 172 ARG A CA 1
ATOM 1378 C C . ARG A 1 172 ? 6.854 -19.164 5.313 1.00 28.31 172 ARG A C 1
ATOM 1380 O O . ARG A 1 172 ? 5.952 -19.339 6.156 1.00 28.31 172 ARG A O 1
#

Secondary structure (DSSP, 8-state):
-EEEE---TT---HHHHHHHHTT-GGG-EEEE--SSB-TTS-B-TTTT--TTT-TT--S-EEE-TTS-EEESHHHHHHHHHHT-SSSS-SS--TTGGGGHHHHHHHHHHHHHHHHHHHHHHHHHHTTS-GGG--HHHHHHHHHHHHHHHHHHHHHHHHTT----GGGGGGG-

pLDDT: mean 88.8, std 14.14, range [28.31, 98.44]

Radius of gyration: 17.99 Å; chains: 1; bounding box: 46×34×45 Å